Protein AF-H0GQG3-F1 (afdb_monomer_lite)

pLDDT: mean 87.08, std 11.63, range [45.78, 97.75]

Structure (mmCIF, N/CA/C/O backbone):
data_AF-H0GQG3-F1
#
_entry.id   AF-H0GQG3-F1
#
loop_
_atom_site.group_PDB
_atom_site.id
_atom_site.type_symbol
_atom_site.label_atom_id
_atom_site.label_alt_id
_atom_site.label_comp_id
_atom_site.label_asy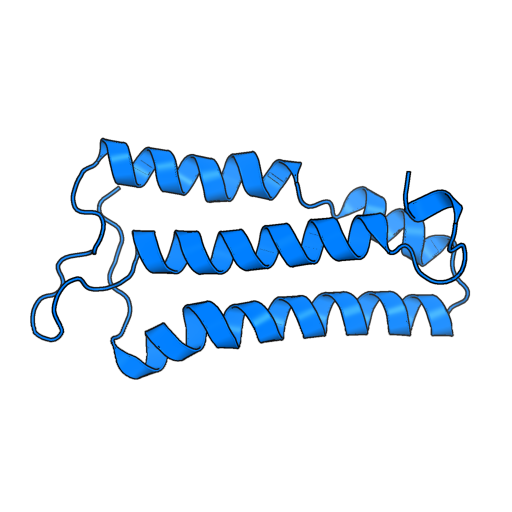m_id
_atom_site.label_entity_id
_atom_site.label_seq_id
_atom_site.pdbx_PDB_ins_code
_atom_site.Cartn_x
_atom_site.Cartn_y
_atom_site.Cartn_z
_atom_site.occupancy
_atom_site.B_iso_or_equiv
_atom_site.auth_seq_id
_atom_site.auth_comp_id
_atom_site.auth_asym_id
_atom_site.auth_atom_id
_atom_site.pdbx_PDB_model_num
ATOM 1 N N . MET A 1 1 ? -7.881 13.564 10.368 1.00 45.78 1 MET A N 1
ATOM 2 C CA . MET A 1 1 ? -9.168 14.297 10.289 1.00 45.78 1 MET A CA 1
ATOM 3 C C . MET A 1 1 ? -10.349 13.383 9.923 1.00 45.78 1 MET A C 1
ATOM 5 O O . MET A 1 1 ? -11.360 13.469 10.600 1.00 45.78 1 MET A O 1
ATOM 9 N N . PHE A 1 2 ? -10.219 12.433 8.983 1.00 51.47 2 PHE A N 1
ATOM 10 C CA . PHE A 1 2 ? -11.313 11.522 8.573 1.00 51.47 2 PHE A CA 1
ATOM 11 C C . PHE A 1 2 ? -11.766 10.454 9.596 1.00 51.47 2 PHE A C 1
ATOM 13 O O . PHE A 1 2 ? -12.933 10.078 9.605 1.00 51.47 2 PHE A O 1
ATOM 20 N N . ASN A 1 3 ? -10.892 9.983 10.493 1.00 53.03 3 ASN A N 1
ATOM 21 C CA . ASN A 1 3 ? -11.252 8.930 11.462 1.00 53.03 3 ASN A CA 1
ATOM 22 C C . ASN A 1 3 ? -12.192 9.369 12.591 1.00 53.03 3 ASN A C 1
ATOM 24 O O . ASN A 1 3 ? -12.828 8.525 13.215 1.00 53.03 3 ASN A O 1
ATOM 28 N N . LYS A 1 4 ? -12.289 10.672 12.885 1.00 49.78 4 LYS A N 1
ATOM 29 C CA . LYS A 1 4 ? -13.194 11.160 13.939 1.00 49.78 4 LYS A CA 1
ATOM 30 C C . LYS A 1 4 ? -14.664 11.094 13.518 1.00 49.78 4 LYS A C 1
ATOM 32 O O . LYS A 1 4 ? -15.527 11.020 14.388 1.00 49.78 4 LYS A O 1
ATOM 37 N N . THR A 1 5 ? -14.941 11.097 12.215 1.00 52.72 5 THR A N 1
ATOM 38 C CA . THR A 1 5 ? -16.303 11.205 11.679 1.00 52.72 5 THR A CA 1
ATOM 39 C C . THR A 1 5 ? -17.012 9.848 11.597 1.00 52.72 5 THR A C 1
ATOM 41 O O . THR A 1 5 ? -18.223 9.796 11.774 1.00 52.72 5 THR A O 1
ATOM 44 N N . ASN A 1 6 ? -16.281 8.736 11.424 1.00 56.88 6 ASN A N 1
ATOM 45 C CA . ASN A 1 6 ? -16.857 7.388 11.323 1.00 56.88 6 ASN A CA 1
ATOM 46 C C . ASN A 1 6 ? -16.295 6.436 12.387 1.00 56.88 6 ASN A C 1
ATOM 48 O O . ASN A 1 6 ? -15.294 5.760 12.177 1.00 56.88 6 ASN A O 1
ATOM 52 N N . LYS A 1 7 ? -16.989 6.324 13.527 1.00 63.09 7 LYS A N 1
ATOM 53 C CA . LYS A 1 7 ? -16.595 5.408 14.619 1.00 63.09 7 LYS A CA 1
ATOM 54 C C . LYS A 1 7 ? -16.726 3.920 14.265 1.00 63.09 7 LYS A C 1
ATOM 56 O O . LYS A 1 7 ? -16.096 3.097 14.912 1.00 63.09 7 LYS A O 1
ATOM 61 N N . LYS A 1 8 ? -17.562 3.573 13.278 1.00 64.31 8 LYS A N 1
ATOM 62 C CA . LYS A 1 8 ? -17.828 2.176 12.882 1.00 64.31 8 LYS A CA 1
ATOM 63 C C . LYS A 1 8 ? -16.857 1.642 11.828 1.00 64.31 8 LYS A C 1
ATOM 65 O O . LYS A 1 8 ? -16.683 0.434 11.739 1.00 64.31 8 LYS A O 1
ATOM 70 N N . PHE A 1 9 ? -16.255 2.527 11.035 1.00 78.12 9 PHE A N 1
ATOM 71 C CA . PHE A 1 9 ? -15.313 2.161 9.984 1.00 78.12 9 PHE A CA 1
ATOM 72 C C . PHE A 1 9 ? -14.238 3.252 9.869 1.00 78.12 9 PHE A C 1
ATOM 74 O O . PHE A 1 9 ? -14.540 4.348 9.384 1.00 78.12 9 PHE A O 1
ATOM 81 N N . PRO A 1 10 ? -13.004 2.985 10.328 1.00 83.69 10 PRO A N 1
ATOM 82 C CA . PRO A 1 10 ? -11.898 3.933 10.266 1.00 83.69 10 PRO A CA 1
ATOM 83 C C . PRO A 1 10 ? -11.454 4.195 8.816 1.00 83.69 10 PRO A C 1
ATOM 85 O O . PRO A 1 10 ? -10.527 3.592 8.276 1.00 83.69 10 PRO A O 1
ATOM 88 N N . LEU A 1 11 ? -12.152 5.118 8.151 1.00 85.94 11 LEU A N 1
ATOM 89 C CA . LEU A 1 11 ? -11.962 5.398 6.728 1.00 85.94 11 LEU A CA 1
ATOM 90 C C . LEU A 1 11 ? -10.571 5.980 6.431 1.00 85.94 11 LEU A C 1
ATOM 92 O O . LEU A 1 11 ? -10.043 5.784 5.344 1.00 85.94 11 LEU A O 1
ATOM 96 N N . GLY A 1 12 ? -9.973 6.699 7.388 1.00 87.69 12 GLY A N 1
ATOM 97 C CA . GLY A 1 12 ? -8.665 7.325 7.195 1.00 87.69 12 GLY A CA 1
ATOM 98 C C . GLY A 1 12 ? -7.558 6.289 7.023 1.00 87.69 12 GLY A C 1
ATOM 99 O O . GLY A 1 12 ? -6.809 6.345 6.051 1.00 87.69 12 GLY A O 1
ATOM 100 N N . THR A 1 13 ? -7.496 5.325 7.939 1.00 92.38 13 THR A N 1
ATOM 101 C CA . THR A 1 13 ? -6.503 4.243 7.912 1.00 92.38 13 THR A CA 1
ATOM 102 C C . THR A 1 13 ? -6.731 3.309 6.731 1.00 92.38 13 THR A C 1
ATOM 104 O O . THR A 1 13 ? -5.778 2.944 6.045 1.00 92.38 13 THR A O 1
ATOM 107 N N . PHE A 1 14 ? -7.995 2.996 6.430 1.00 92.31 14 PHE A N 1
ATOM 108 C CA . PHE A 1 14 ? -8.360 2.259 5.223 1.00 92.31 14 PHE A CA 1
ATOM 109 C C . PHE A 1 14 ? -7.817 2.933 3.953 1.00 92.31 14 PHE A C 1
ATOM 111 O O . PHE A 1 14 ? -7.085 2.302 3.195 1.00 92.31 14 PHE A O 1
ATOM 118 N N . LEU A 1 15 ? -8.114 4.220 3.740 1.00 93.38 15 LEU A N 1
ATOM 119 C CA . LEU A 1 15 ? -7.671 4.947 2.547 1.00 93.38 15 LEU A CA 1
ATOM 120 C C . LEU A 1 15 ? -6.146 5.050 2.463 1.00 93.38 15 LEU A C 1
ATOM 122 O O . LEU A 1 15 ? -5.592 4.877 1.381 1.00 93.38 15 LEU A O 1
ATOM 126 N N . ALA A 1 16 ? -5.467 5.293 3.587 1.00 94.88 16 ALA A N 1
ATOM 127 C CA . ALA A 1 16 ? -4.010 5.369 3.632 1.00 94.88 16 ALA A CA 1
ATOM 128 C C . ALA A 1 16 ? -3.358 4.039 3.214 1.00 94.88 16 ALA A C 1
ATOM 130 O O . ALA A 1 16 ? -2.490 4.020 2.341 1.00 94.88 16 ALA A O 1
ATOM 131 N N . ASN A 1 17 ? -3.839 2.917 3.761 1.00 95.88 17 ASN A N 1
ATOM 132 C CA . ASN A 1 17 ? -3.335 1.583 3.431 1.00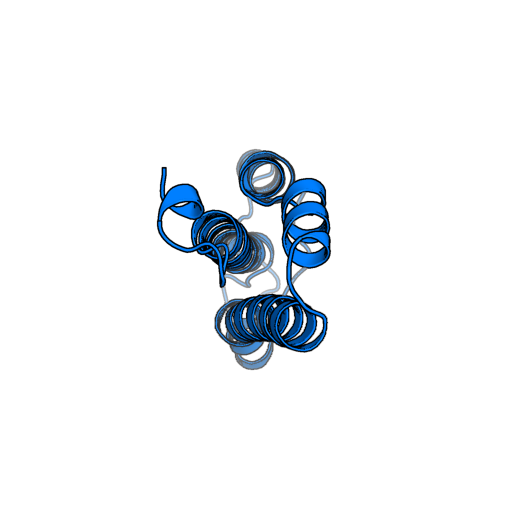 95.88 17 ASN A CA 1
ATOM 133 C C . ASN A 1 17 ? -3.642 1.189 1.978 1.00 95.88 17 ASN A C 1
ATOM 135 O O . ASN A 1 17 ? -2.768 0.665 1.285 1.00 95.88 17 ASN A O 1
ATOM 139 N N . VAL A 1 18 ? -4.856 1.466 1.495 1.00 95.94 18 VAL A N 1
ATOM 140 C CA . VAL A 1 18 ? -5.269 1.190 0.109 1.00 95.94 18 VAL A CA 1
ATOM 141 C C . VAL A 1 18 ? -4.448 2.013 -0.884 1.00 95.94 18 VAL A C 1
ATOM 143 O O . VAL A 1 18 ? -3.942 1.470 -1.866 1.00 95.94 18 VAL A O 1
ATOM 146 N N . PHE A 1 19 ? -4.250 3.304 -0.613 1.00 96.25 19 PHE A N 1
ATOM 147 C CA . PHE A 1 19 ? -3.465 4.183 -1.476 1.00 96.25 19 PHE A CA 1
ATOM 148 C C . PHE A 1 19 ? -1.978 3.805 -1.485 1.00 96.25 19 PHE A C 1
ATOM 150 O O . PHE A 1 19 ? -1.379 3.713 -2.555 1.00 96.25 19 PHE A O 1
ATOM 157 N N . ALA A 1 20 ? -1.394 3.488 -0.325 1.00 96.31 20 ALA A N 1
ATOM 158 C CA . ALA A 1 20 ? -0.033 2.961 -0.250 1.00 96.31 20 ALA A CA 1
ATOM 159 C C . ALA A 1 20 ? 0.115 1.657 -1.050 1.00 96.31 20 ALA A C 1
ATOM 161 O O . ALA A 1 20 ? 1.074 1.500 -1.800 1.00 96.31 20 ALA A O 1
ATOM 162 N N . THR A 1 21 ? -0.859 0.749 -0.952 1.00 96.31 21 THR A N 1
ATOM 163 C CA . THR A 1 21 ? -0.855 -0.518 -1.699 1.00 96.31 21 THR A CA 1
ATOM 164 C C . THR A 1 21 ? -0.917 -0.288 -3.212 1.00 96.31 21 THR A C 1
ATOM 166 O O . THR A 1 21 ? -0.176 -0.922 -3.965 1.00 96.31 21 THR A O 1
ATOM 169 N N . LEU A 1 22 ? -1.756 0.649 -3.663 1.00 96.31 22 LEU A N 1
ATOM 170 C CA . LEU A 1 22 ? -1.835 1.042 -5.070 1.00 96.31 22 LEU A CA 1
ATOM 171 C C . LEU A 1 22 ? -0.480 1.554 -5.582 1.00 96.31 22 LEU A C 1
ATOM 173 O O . LEU A 1 22 ? -0.013 1.121 -6.636 1.00 96.31 22 LEU A O 1
ATOM 177 N N . LEU A 1 23 ? 0.169 2.436 -4.819 1.00 96.44 23 LEU A N 1
ATOM 178 C CA . LEU A 1 23 ? 1.487 2.968 -5.162 1.00 96.44 23 LEU A CA 1
ATOM 179 C C . LEU A 1 23 ? 2.560 1.879 -5.191 1.00 96.44 23 LEU A C 1
ATOM 181 O O . LEU A 1 23 ? 3.347 1.843 -6.132 1.00 96.44 23 LEU A O 1
ATOM 185 N N . ILE A 1 24 ? 2.559 0.952 -4.228 1.00 96.25 24 ILE A N 1
ATOM 186 C CA . ILE A 1 24 ? 3.461 -0.209 -4.234 1.00 96.25 24 ILE A CA 1
ATOM 187 C C . ILE A 1 24 ? 3.282 -1.016 -5.524 1.00 96.25 24 ILE A C 1
ATOM 189 O O . ILE A 1 24 ? 4.278 -1.358 -6.161 1.00 96.25 24 ILE A O 1
ATOM 193 N N . GLY A 1 25 ? 2.043 -1.285 -5.947 1.00 94.62 25 GLY A N 1
ATOM 194 C CA . GLY A 1 25 ? 1.757 -1.992 -7.200 1.00 94.62 25 GLY A CA 1
ATOM 195 C C . GLY A 1 25 ? 2.330 -1.276 -8.426 1.00 94.62 25 GLY A C 1
ATOM 196 O O . GLY A 1 25 ? 3.044 -1.888 -9.222 1.00 94.62 25 GLY A O 1
ATOM 197 N N . ILE A 1 26 ? 2.092 0.036 -8.536 1.00 93.81 26 ILE A N 1
ATOM 198 C CA . ILE A 1 26 ? 2.586 0.873 -9.643 1.00 93.81 26 ILE A CA 1
ATOM 199 C C . ILE A 1 26 ? 4.118 0.935 -9.647 1.00 93.81 26 ILE A C 1
ATOM 201 O O . ILE A 1 26 ? 4.747 0.700 -10.676 1.00 93.81 26 ILE A O 1
ATOM 205 N N . PHE A 1 27 ? 4.745 1.214 -8.507 1.00 94.38 27 PHE A N 1
ATOM 206 C CA . PHE A 1 27 ? 6.200 1.306 -8.406 1.00 94.38 27 PHE A CA 1
ATOM 207 C C . PHE A 1 27 ? 6.878 -0.035 -8.675 1.00 94.38 27 PHE A C 1
ATOM 209 O O . PHE A 1 27 ? 7.880 -0.077 -9.384 1.00 94.38 27 PHE A O 1
ATOM 216 N N . THR A 1 28 ? 6.301 -1.141 -8.204 1.00 92.12 28 THR A N 1
ATOM 217 C CA . THR A 1 28 ? 6.813 -2.487 -8.495 1.00 92.12 28 THR A CA 1
ATOM 218 C C . THR A 1 28 ? 6.699 -2.809 -9.984 1.00 92.12 28 THR A C 1
ATOM 220 O O . THR A 1 28 ? 7.632 -3.361 -10.566 1.00 92.12 28 THR A O 1
ATOM 223 N N . MET A 1 29 ? 5.589 -2.430 -10.623 1.00 90.62 29 MET A N 1
ATOM 224 C CA . MET A 1 29 ? 5.405 -2.565 -12.069 1.00 90.62 29 MET A CA 1
ATOM 225 C C . MET A 1 29 ? 6.439 -1.734 -12.841 1.00 90.62 29 MET A C 1
ATOM 227 O O . MET A 1 29 ? 7.007 -2.225 -13.808 1.00 90.62 29 MET A O 1
ATOM 231 N N . VAL A 1 30 ? 6.745 -0.513 -12.401 1.00 88.75 30 VAL A N 1
ATOM 232 C CA . VAL A 1 30 ? 7.787 0.328 -13.014 1.00 88.75 30 VAL A CA 1
ATOM 233 C C . VAL A 1 30 ? 9.184 -0.270 -12.813 1.00 88.75 30 VAL A C 1
ATOM 235 O O . VAL A 1 30 ? 9.987 -0.282 -13.741 1.00 88.75 30 VAL A O 1
ATOM 238 N N . GLN A 1 31 ? 9.480 -0.801 -11.627 1.00 89.06 31 GLN A N 1
ATOM 239 C CA . GLN A 1 31 ? 10.799 -1.348 -11.302 1.00 89.06 31 GLN A CA 1
ATOM 240 C C . GLN A 1 31 ? 11.080 -2.679 -12.014 1.00 89.06 31 GLN A C 1
ATOM 242 O O . GLN A 1 31 ? 12.208 -2.940 -12.425 1.00 89.06 31 GLN A O 1
ATOM 247 N N . ARG A 1 32 ? 10.056 -3.531 -12.144 1.00 86.50 32 ARG A N 1
ATOM 248 C CA . ARG A 1 32 ? 10.182 -4.920 -12.622 1.00 86.50 32 ARG A CA 1
ATOM 249 C C . ARG A 1 32 ? 9.531 -5.167 -13.977 1.00 86.50 32 ARG A C 1
ATOM 251 O O . ARG A 1 32 ? 9.616 -6.278 -14.498 1.00 86.50 32 ARG A O 1
ATOM 258 N N . GLY A 1 33 ? 8.838 -4.183 -14.536 1.00 84.81 33 GLY A N 1
ATOM 259 C CA . GLY A 1 33 ? 8.181 -4.327 -15.824 1.00 84.81 33 GLY A CA 1
ATOM 260 C C . GLY A 1 33 ? 9.187 -4.364 -16.965 1.00 84.81 33 GLY A C 1
ATOM 261 O O . GLY A 1 33 ? 10.244 -3.740 -16.888 1.00 84.81 33 GLY A O 1
ATOM 262 N N . LYS A 1 34 ? 8.868 -5.104 -18.027 1.00 81.06 34 LYS A N 1
ATOM 263 C CA . LYS A 1 34 ? 9.703 -5.220 -19.226 1.00 81.06 34 LYS A CA 1
ATOM 264 C C . LYS A 1 34 ? 9.424 -4.063 -20.184 1.00 81.06 34 LYS A C 1
ATOM 266 O O . LYS A 1 34 ? 8.269 -3.752 -20.483 1.00 81.06 34 LYS A O 1
ATOM 271 N N . LYS A 1 35 ? 10.481 -3.439 -20.709 1.00 73.62 35 LYS A N 1
ATOM 272 C CA . LYS A 1 35 ? 10.364 -2.354 -21.698 1.00 73.62 35 LYS A CA 1
ATOM 273 C C . LYS A 1 35 ? 9.905 -2.870 -23.065 1.00 73.62 35 LYS A C 1
ATOM 275 O O . LYS A 1 35 ? 9.155 -2.187 -23.757 1.00 73.62 35 LYS A O 1
ATOM 280 N N . HIS A 1 36 ? 10.348 -4.064 -23.453 1.00 71.19 36 HIS A N 1
ATOM 281 C CA . HIS A 1 36 ? 9.980 -4.704 -24.713 1.00 71.19 36 HIS A CA 1
ATOM 282 C C . HIS A 1 36 ? 9.549 -6.151 -24.463 1.00 71.19 36 HIS A C 1
ATOM 284 O O . HIS A 1 36 ? 10.034 -6.794 -23.539 1.00 71.19 36 HIS A O 1
ATOM 290 N N . PHE A 1 37 ? 8.646 -6.679 -25.290 1.00 65.69 37 PHE A N 1
ATOM 291 C CA . PHE A 1 37 ? 8.129 -8.043 -25.112 1.00 65.69 37 PHE A CA 1
ATOM 292 C C . PHE A 1 37 ? 9.211 -9.118 -25.308 1.00 65.69 37 PHE A C 1
ATOM 294 O O . PHE A 1 37 ? 9.167 -10.164 -24.673 1.00 65.69 37 PHE A O 1
ATOM 301 N N . SER A 1 38 ? 10.190 -8.835 -26.170 1.00 64.62 38 SER A N 1
ATOM 302 C CA . SER A 1 38 ? 11.216 -9.796 -26.597 1.00 64.62 38 SER A CA 1
ATOM 303 C C . SER A 1 38 ? 12.561 -9.658 -25.877 1.00 64.62 38 SER A C 1
ATOM 305 O O . SER A 1 38 ? 13.461 -10.440 -26.158 1.00 64.62 38 SER A O 1
ATOM 307 N N . THR A 1 39 ? 12.739 -8.665 -24.996 1.00 66.06 39 THR A N 1
ATOM 308 C CA . THR A 1 39 ? 13.997 -8.457 -24.260 1.00 66.06 39 THR A CA 1
ATOM 309 C C . THR A 1 39 ? 13.729 -8.287 -22.768 1.00 66.06 39 THR A C 1
ATOM 311 O O . THR A 1 39 ? 12.839 -7.541 -22.366 1.00 66.06 39 THR A O 1
ATOM 314 N N . ASP A 1 40 ? 14.538 -8.934 -21.926 1.00 70.38 40 ASP A N 1
ATOM 315 C CA . ASP A 1 40 ? 14.441 -8.860 -20.457 1.00 70.38 40 ASP A CA 1
ATOM 316 C C . ASP A 1 40 ? 14.995 -7.550 -19.873 1.00 70.38 40 ASP A C 1
ATOM 318 O O . ASP A 1 40 ? 15.475 -7.505 -18.742 1.00 70.38 40 ASP A O 1
ATOM 322 N N . VAL A 1 41 ? 14.917 -6.460 -20.640 1.00 73.12 41 VAL A N 1
ATOM 323 C CA . VAL A 1 41 ? 15.351 -5.137 -20.194 1.00 73.12 41 VAL A CA 1
ATOM 324 C C . VAL A 1 41 ? 14.224 -4.505 -19.369 1.00 73.12 41 VAL A C 1
ATOM 326 O O . VAL A 1 41 ? 13.127 -4.292 -19.906 1.00 73.12 41 VAL A O 1
ATOM 329 N N . PRO A 1 42 ? 14.459 -4.183 -18.085 1.00 76.81 42 PRO A N 1
ATOM 330 C CA . PRO A 1 42 ? 13.469 -3.509 -17.260 1.00 76.81 42 PRO A CA 1
ATOM 331 C C . PRO A 1 42 ? 13.190 -2.087 -17.754 1.00 76.81 42 PRO A C 1
ATOM 333 O O . PRO A 1 42 ? 14.032 -1.446 -18.387 1.00 76.81 42 PRO A O 1
ATOM 336 N N . ILE A 1 43 ? 11.992 -1.582 -17.450 1.00 74.94 43 ILE A N 1
ATOM 337 C CA . ILE A 1 43 ? 11.570 -0.204 -17.753 1.00 74.94 43 ILE A CA 1
ATOM 338 C C . ILE A 1 43 ? 12.552 0.795 -17.130 1.00 74.94 43 ILE A C 1
ATOM 340 O O . ILE A 1 43 ? 12.953 1.761 -17.782 1.00 74.94 43 ILE A O 1
ATOM 344 N N . VAL A 1 44 ? 12.975 0.531 -15.894 1.00 78.25 44 VAL A N 1
ATOM 345 C CA . VAL A 1 44 ? 14.036 1.270 -15.212 1.00 78.25 44 VAL A CA 1
ATOM 346 C C . VAL A 1 44 ? 15.359 0.530 -15.398 1.00 78.25 44 VAL A C 1
ATOM 348 O O . VAL A 1 44 ? 15.570 -0.516 -14.796 1.00 78.25 44 VAL A O 1
ATOM 351 N N . ASN A 1 45 ? 16.257 1.079 -16.220 1.00 79.00 45 ASN A N 1
ATOM 352 C CA . ASN A 1 45 ? 17.578 0.489 -16.483 1.00 79.00 45 ASN A CA 1
ATOM 353 C C . ASN A 1 45 ? 18.744 1.212 -15.778 1.00 79.00 45 ASN A C 1
ATOM 355 O O . ASN A 1 45 ? 19.895 0.824 -15.956 1.00 79.00 45 ASN A O 1
ATOM 359 N N . SER A 1 46 ? 18.457 2.275 -15.022 1.00 84.50 46 SER A N 1
ATOM 360 C CA . SER A 1 46 ? 19.457 3.075 -14.311 1.00 84.50 46 SER A CA 1
ATOM 361 C C . SER A 1 46 ? 19.464 2.724 -12.828 1.00 84.50 46 SER A C 1
ATOM 363 O O . SER A 1 46 ? 18.403 2.718 -12.196 1.00 84.50 46 SER A O 1
ATOM 365 N N . LEU A 1 47 ? 20.658 2.508 -12.266 1.00 86.62 47 LEU A N 1
ATOM 366 C CA . LEU A 1 47 ? 20.859 2.196 -10.845 1.00 86.62 47 LEU A CA 1
ATOM 367 C C . LEU A 1 47 ? 20.213 3.250 -9.936 1.00 86.62 47 LEU A C 1
ATOM 369 O O . LEU A 1 47 ? 19.445 2.911 -9.037 1.00 86.62 47 LEU A O 1
ATOM 373 N N . ASN A 1 48 ? 20.435 4.540 -10.217 1.00 89.50 48 ASN A N 1
ATOM 374 C CA . ASN A 1 48 ? 19.863 5.626 -9.414 1.00 89.50 48 ASN A CA 1
ATOM 375 C C . ASN A 1 48 ? 18.333 5.583 -9.411 1.00 89.50 48 ASN A C 1
ATOM 377 O O . ASN A 1 48 ? 17.704 5.702 -8.362 1.00 89.50 48 ASN A O 1
ATOM 381 N N . SER A 1 49 ? 17.724 5.383 -10.579 1.00 87.81 49 SER A N 1
ATOM 382 C CA . SER A 1 49 ? 16.270 5.282 -10.695 1.00 87.81 49 SER A CA 1
ATOM 383 C C . SER A 1 49 ? 15.734 4.038 -9.981 1.00 87.81 49 SER A C 1
ATOM 385 O O . SER A 1 49 ? 14.684 4.115 -9.348 1.00 87.81 49 SER A O 1
ATOM 387 N N . CYS A 1 50 ? 16.462 2.917 -10.018 1.00 89.81 50 CYS A N 1
ATOM 388 C CA . CYS A 1 50 ? 16.073 1.694 -9.322 1.00 89.81 50 CYS A CA 1
ATOM 389 C C . CYS A 1 50 ? 16.084 1.885 -7.794 1.00 89.81 50 CYS A C 1
ATOM 391 O O . CYS A 1 50 ? 15.104 1.542 -7.125 1.00 89.81 50 CYS A O 1
ATOM 393 N N . HIS A 1 51 ? 17.128 2.520 -7.249 1.00 92.00 51 HIS A N 1
ATOM 394 C CA . HIS A 1 51 ? 17.208 2.858 -5.825 1.00 92.00 51 HIS A CA 1
ATOM 395 C C . HIS A 1 51 ? 16.120 3.843 -5.385 1.00 92.00 51 HIS A C 1
ATOM 397 O O . HIS A 1 51 ? 15.526 3.652 -4.325 1.00 92.00 51 HIS A O 1
ATOM 403 N N . ILE A 1 52 ? 15.808 4.859 -6.197 1.00 93.69 52 ILE A N 1
ATOM 404 C CA . ILE A 1 52 ? 14.731 5.818 -5.895 1.00 93.69 52 ILE A CA 1
ATOM 405 C C . ILE A 1 52 ? 13.381 5.101 -5.810 1.00 93.69 52 ILE A C 1
ATOM 407 O O . ILE A 1 52 ? 12.633 5.306 -4.855 1.00 93.69 52 ILE A O 1
ATOM 411 N N . VAL A 1 53 ? 13.071 4.225 -6.769 1.00 93.31 53 VAL A N 1
ATOM 412 C CA . V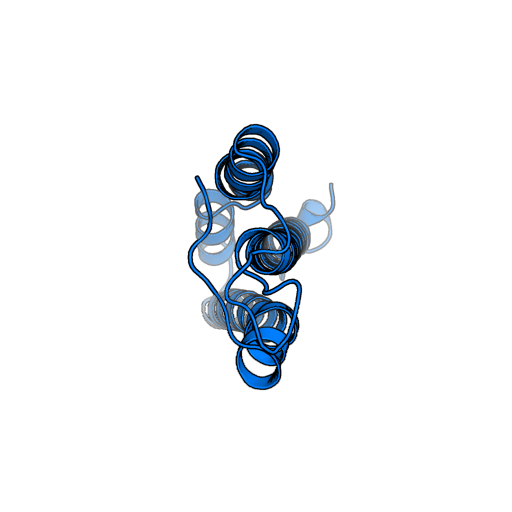AL A 1 53 ? 11.818 3.456 -6.752 1.00 93.31 53 VAL A CA 1
ATOM 413 C C . VAL A 1 53 ? 11.772 2.520 -5.541 1.00 93.31 53 VAL A C 1
ATOM 415 O O . VAL A 1 53 ? 10.746 2.445 -4.866 1.00 93.31 53 VAL A O 1
ATOM 418 N N . SER A 1 54 ? 12.893 1.883 -5.188 1.00 93.44 54 SER A N 1
ATOM 419 C CA . SER A 1 54 ? 12.983 1.076 -3.967 1.00 93.44 54 SER A CA 1
ATOM 420 C C . SER A 1 54 ? 12.749 1.907 -2.700 1.00 93.44 54 SER A C 1
ATOM 422 O O . SER A 1 54 ? 12.071 1.445 -1.785 1.00 93.44 54 SER A O 1
ATOM 424 N N . ALA A 1 55 ? 13.266 3.136 -2.638 1.00 94.44 55 ALA A N 1
ATOM 425 C CA . ALA A 1 55 ? 13.043 4.044 -1.516 1.00 94.44 55 ALA A CA 1
ATOM 426 C C . ALA A 1 55 ? 11.576 4.502 -1.424 1.00 94.44 55 ALA A C 1
ATOM 428 O O . ALA A 1 55 ? 11.041 4.648 -0.324 1.00 94.44 55 ALA A O 1
ATOM 429 N N . LEU A 1 56 ? 10.892 4.678 -2.558 1.00 96.00 56 LEU A N 1
ATOM 430 C CA . LEU A 1 56 ? 9.461 4.990 -2.582 1.00 96.00 56 LEU A CA 1
ATOM 431 C C . LEU A 1 56 ? 8.603 3.815 -2.091 1.00 96.00 56 LEU A C 1
ATOM 433 O O . LEU A 1 56 ? 7.655 4.028 -1.335 1.00 96.00 56 LEU A O 1
ATOM 437 N N . ILE A 1 57 ? 8.944 2.581 -2.474 1.00 94.75 57 ILE A N 1
ATOM 438 C CA . ILE A 1 57 ? 8.241 1.372 -2.019 1.00 94.75 57 ILE A CA 1
ATOM 439 C C . ILE A 1 57 ? 8.454 1.168 -0.514 1.00 94.75 57 ILE A C 1
ATOM 441 O O . ILE A 1 57 ? 7.488 1.076 0.240 1.00 94.75 57 ILE A O 1
ATOM 445 N N . SER A 1 58 ? 9.707 1.129 -0.062 1.00 93.56 58 SER A N 1
ATOM 446 C CA . SER A 1 58 ? 10.031 0.747 1.317 1.00 93.56 58 SER A CA 1
ATOM 447 C C . SER A 1 58 ? 9.903 1.904 2.314 1.00 93.56 58 SER A C 1
ATOM 449 O O . SER A 1 58 ? 9.532 1.688 3.463 1.00 93.56 58 SER A O 1
ATOM 451 N N . GLY A 1 59 ? 10.207 3.135 1.894 1.00 94.38 59 GLY A N 1
ATOM 452 C CA . GLY A 1 59 ? 10.205 4.324 2.750 1.00 94.38 59 GLY A CA 1
ATOM 453 C C . GLY A 1 59 ? 8.888 5.094 2.692 1.00 94.38 59 GLY A C 1
ATOM 454 O O . GLY A 1 59 ? 8.168 5.190 3.687 1.00 94.38 59 GLY A O 1
ATOM 455 N N . PHE A 1 60 ? 8.543 5.636 1.520 1.00 93.56 60 PHE A N 1
ATOM 456 C CA . PHE A 1 60 ? 7.340 6.466 1.377 1.00 93.56 60 PHE A CA 1
ATOM 457 C C . PHE A 1 60 ? 6.055 5.661 1.623 1.00 93.56 60 PHE A C 1
ATOM 459 O O . PHE A 1 60 ? 5.271 6.011 2.502 1.00 93.56 60 PHE A O 1
ATOM 466 N N . CYS A 1 61 ? 5.855 4.538 0.925 1.00 95.06 61 CYS A N 1
ATOM 467 C CA . CYS A 1 61 ? 4.653 3.719 1.128 1.00 95.06 61 CYS A CA 1
ATOM 468 C C . CYS A 1 61 ? 4.637 3.044 2.513 1.00 95.06 61 CYS A C 1
ATOM 470 O O . CYS A 1 61 ? 3.564 2.817 3.075 1.00 95.06 61 CYS A O 1
ATOM 472 N N . GLY A 1 62 ? 5.812 2.777 3.091 1.00 93.12 62 GLY A N 1
ATOM 473 C CA . GLY A 1 62 ? 5.951 2.248 4.449 1.00 93.12 62 GLY A CA 1
ATOM 474 C C . GLY A 1 62 ? 5.508 3.227 5.538 1.00 93.12 62 GLY A C 1
ATOM 475 O O . GLY A 1 62 ? 4.917 2.805 6.524 1.00 93.12 62 GLY A O 1
ATOM 476 N N . THR A 1 63 ? 5.740 4.531 5.354 1.00 94.50 63 THR A N 1
ATOM 477 C CA . THR A 1 63 ? 5.270 5.570 6.294 1.00 94.50 63 THR A CA 1
ATOM 478 C C . THR A 1 63 ? 3.826 5.999 6.039 1.00 94.50 63 THR A C 1
ATOM 480 O O . THR A 1 63 ? 3.139 6.435 6.962 1.00 94.50 63 THR A O 1
ATOM 483 N N . LEU A 1 64 ? 3.353 5.867 4.798 1.00 93.31 64 LEU A N 1
ATOM 484 C CA . LEU A 1 64 ? 1.969 6.138 4.419 1.00 93.31 64 LEU A CA 1
ATOM 485 C C . LEU A 1 64 ? 1.007 5.048 4.914 1.00 93.31 64 LEU A C 1
ATOM 487 O O . LEU A 1 64 ? -0.109 5.357 5.329 1.00 93.31 64 LEU A O 1
ATOM 491 N N . SER A 1 65 ? 1.426 3.782 4.863 1.00 95.88 65 SER A N 1
ATOM 492 C CA . SER A 1 65 ? 0.662 2.660 5.414 1.00 95.88 65 SER A CA 1
ATOM 493 C C . SER A 1 65 ? 0.940 2.464 6.903 1.00 95.88 65 SER A C 1
ATOM 495 O O . SER A 1 65 ? 1.947 2.902 7.451 1.00 95.88 65 SER A O 1
ATOM 497 N N . THR A 1 66 ? 0.022 1.803 7.599 1.00 96.06 66 THR A N 1
ATOM 498 C CA . THR A 1 66 ? 0.178 1.507 9.020 1.00 96.06 66 THR A CA 1
ATOM 499 C C . THR A 1 66 ? -0.514 0.203 9.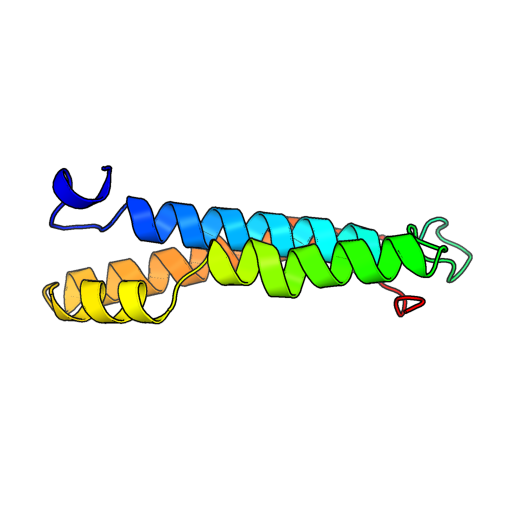383 1.00 96.06 66 THR A C 1
ATOM 501 O O . THR A 1 66 ? -1.685 -0.020 9.066 1.00 96.06 66 THR A O 1
ATOM 504 N N . ILE A 1 67 ? 0.217 -0.659 10.092 1.00 95.19 67 ILE A N 1
ATOM 505 C CA . ILE A 1 67 ? -0.329 -1.884 10.681 1.00 95.19 67 ILE A CA 1
ATOM 506 C C . ILE A 1 67 ? -0.732 -1.679 12.144 1.00 95.19 67 ILE A C 1
ATOM 508 O O . ILE A 1 67 ? -1.762 -2.182 12.577 1.00 95.19 67 ILE A O 1
ATOM 512 N N . SER A 1 68 ? 0.025 -0.883 12.903 1.00 94.69 68 SER A N 1
ATOM 513 C CA . SER A 1 68 ? -0.233 -0.642 14.326 1.00 94.69 68 SER A CA 1
ATOM 514 C C . SER A 1 68 ? -1.566 0.071 14.552 1.00 94.69 68 SER A C 1
ATOM 516 O O . SER A 1 68 ? -2.370 -0.362 15.379 1.00 94.69 68 SER A O 1
ATOM 518 N N . THR A 1 69 ? -1.838 1.126 13.779 1.00 93.31 69 THR A N 1
ATOM 519 C CA . THR A 1 69 ? -3.105 1.867 13.864 1.00 93.31 69 THR A CA 1
ATOM 520 C C . THR A 1 69 ? -4.267 1.010 13.374 1.00 93.31 69 THR A C 1
ATOM 522 O O . THR A 1 69 ? -5.297 0.951 14.039 1.00 93.31 69 THR A O 1
ATOM 525 N N . PHE A 1 70 ? -4.071 0.280 12.272 1.00 93.69 70 PHE A N 1
ATOM 526 C CA . PHE A 1 70 ? -5.061 -0.637 11.708 1.00 93.69 70 PHE A CA 1
ATOM 527 C C . PHE A 1 70 ? -5.496 -1.708 12.718 1.00 93.69 70 PHE A C 1
ATOM 529 O O . PHE A 1 70 ? -6.690 -1.912 12.946 1.00 93.69 70 PHE A O 1
ATOM 536 N N . ILE A 1 71 ? -4.532 -2.330 13.401 1.00 94.75 71 ILE A N 1
ATOM 537 C CA . ILE A 1 71 ? -4.797 -3.311 14.454 1.00 94.75 71 ILE A CA 1
ATOM 538 C C . ILE A 1 71 ? -5.530 -2.653 15.635 1.00 94.75 71 ILE A C 1
ATOM 540 O O . ILE A 1 71 ? -6.600 -3.113 16.031 1.00 94.75 71 ILE A O 1
ATOM 544 N N . ASN A 1 72 ? -5.006 -1.543 16.161 1.00 93.81 72 ASN A N 1
ATOM 545 C CA . ASN A 1 72 ? -5.589 -0.828 17.303 1.00 93.81 72 ASN A CA 1
ATOM 546 C C . ASN A 1 72 ? -7.033 -0.356 17.056 1.00 93.81 72 ASN A C 1
ATOM 548 O O . ASN A 1 72 ? -7.844 -0.312 17.977 1.00 93.81 72 ASN A O 1
ATOM 552 N N . GLU A 1 73 ? -7.369 0.023 15.826 1.00 91.75 73 GLU A N 1
ATOM 553 C CA . GLU A 1 73 ? -8.730 0.414 15.463 1.00 91.75 73 GLU A CA 1
ATOM 554 C C . GLU A 1 73 ? -9.691 -0.766 15.414 1.00 91.75 73 GLU A C 1
ATOM 556 O O . GLU A 1 73 ? -10.805 -0.652 15.919 1.00 91.75 73 GLU A O 1
ATOM 561 N N . GLY A 1 74 ? -9.265 -1.899 14.850 1.00 91.25 74 GLY A N 1
ATOM 562 C CA . GLY A 1 74 ? -10.098 -3.098 14.826 1.00 91.25 74 GLY A CA 1
ATOM 563 C C . GLY A 1 74 ? -10.406 -3.626 16.227 1.00 91.25 74 GLY A C 1
ATOM 564 O O . GLY A 1 74 ? -11.555 -3.958 16.496 1.00 91.25 74 GLY A O 1
ATOM 565 N N . TYR A 1 75 ? -9.445 -3.570 17.157 1.00 91.56 75 TYR A N 1
ATOM 566 C CA . TYR A 1 75 ? -9.678 -3.920 18.568 1.00 91.56 75 TYR A CA 1
ATOM 567 C C . TYR A 1 75 ? -10.729 -3.046 19.270 1.00 91.56 75 TYR A C 1
ATOM 569 O O . TYR A 1 75 ? -11.314 -3.467 20.265 1.00 91.56 75 TYR A O 1
ATOM 577 N N . LYS A 1 76 ? -10.978 -1.829 18.776 1.00 90.12 76 LYS A N 1
ATOM 578 C CA . LYS A 1 76 ? -11.993 -0.913 19.326 1.00 90.12 76 LYS A CA 1
ATOM 579 C C . LYS A 1 76 ? -13.384 -1.138 18.729 1.00 90.12 76 LYS A C 1
ATOM 581 O O . LYS A 1 76 ? -14.343 -0.510 19.179 1.00 90.12 76 LYS A O 1
ATOM 586 N N . LEU A 1 77 ? -13.505 -1.992 17.714 1.00 89.94 77 LEU A N 1
ATOM 587 C CA . LEU A 1 77 ? -14.765 -2.335 17.063 1.00 89.94 77 LEU A CA 1
ATOM 588 C C . LEU A 1 77 ? -15.368 -3.601 17.686 1.00 89.94 77 LEU A C 1
ATOM 590 O O . LEU A 1 77 ? -14.677 -4.462 18.219 1.00 89.94 77 LEU A O 1
ATOM 594 N N . SER A 1 78 ? -16.688 -3.750 17.575 1.00 91.75 78 SER A N 1
ATOM 595 C CA . SER A 1 78 ? -17.359 -5.025 17.860 1.00 91.75 78 SER A CA 1
ATOM 596 C C . SER A 1 78 ? -16.857 -6.120 16.912 1.00 91.75 78 SER A C 1
ATOM 598 O O . SER A 1 78 ? -16.614 -5.823 15.742 1.00 91.75 78 SER A O 1
ATOM 600 N N . PHE A 1 79 ? -16.842 -7.378 17.356 1.00 91.38 79 PHE A N 1
ATOM 601 C CA . PHE A 1 79 ? -16.300 -8.524 16.610 1.00 91.38 79 PHE A CA 1
ATOM 602 C C . PHE A 1 79 ? -16.689 -8.583 15.120 1.00 91.38 79 PHE A C 1
ATOM 604 O O . PHE A 1 79 ? -15.819 -8.704 14.262 1.00 91.38 79 PHE A O 1
ATOM 611 N N . ILE A 1 80 ? -17.978 -8.424 14.790 1.00 93.25 80 ILE A N 1
ATOM 612 C CA . ILE A 1 80 ? -18.449 -8.464 13.392 1.00 93.25 80 ILE A CA 1
ATOM 613 C C . ILE A 1 80 ? -17.892 -7.286 12.574 1.00 93.25 80 ILE A C 1
ATOM 615 O O . ILE A 1 80 ? -17.382 -7.482 11.475 1.00 93.25 80 ILE A O 1
ATOM 619 N N . ASN A 1 81 ? -17.940 -6.064 13.114 1.00 91.00 81 ASN A N 1
ATOM 620 C 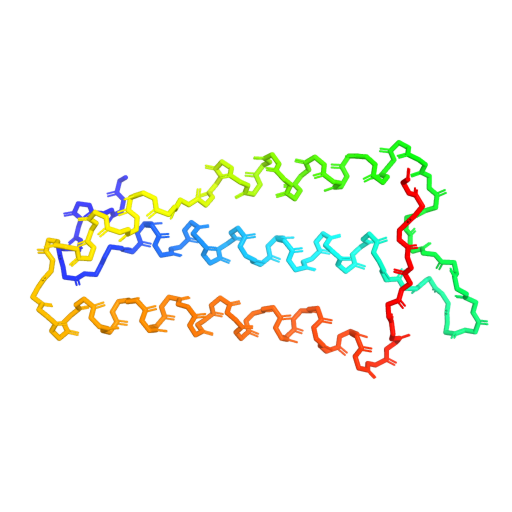CA . ASN A 1 81 ? -17.405 -4.876 12.437 1.00 91.00 81 ASN A CA 1
ATOM 621 C C . ASN A 1 81 ? -15.879 -4.937 12.279 1.00 91.00 81 ASN A C 1
ATOM 623 O O . ASN A 1 81 ? -15.363 -4.486 11.263 1.00 91.00 81 ASN A O 1
ATOM 627 N N . MET A 1 82 ? -15.168 -5.516 13.249 1.00 92.50 82 MET A N 1
ATOM 628 C CA . MET A 1 82 ? -13.731 -5.780 13.153 1.00 92.50 82 MET A CA 1
ATOM 629 C C . MET A 1 82 ? -13.427 -6.739 11.994 1.00 92.50 82 MET A C 1
ATOM 631 O O . MET A 1 82 ? -12.574 -6.434 11.163 1.00 92.50 82 MET A O 1
ATOM 635 N N . LEU A 1 83 ? -14.153 -7.860 11.907 1.00 94.38 83 LEU A N 1
ATOM 636 C CA . LEU A 1 83 ? -14.031 -8.828 10.812 1.00 94.38 83 LEU A CA 1
ATOM 637 C C . LEU A 1 83 ? -14.263 -8.163 9.454 1.00 94.38 83 LEU A C 1
ATOM 639 O O . LEU A 1 83 ? -13.412 -8.255 8.574 1.00 94.38 83 LEU A O 1
ATOM 643 N N . ILE A 1 84 ? -15.368 -7.427 9.308 1.00 93.62 84 ILE A N 1
ATOM 644 C CA . ILE A 1 84 ? -15.684 -6.708 8.068 1.00 93.62 84 ILE A CA 1
ATOM 645 C 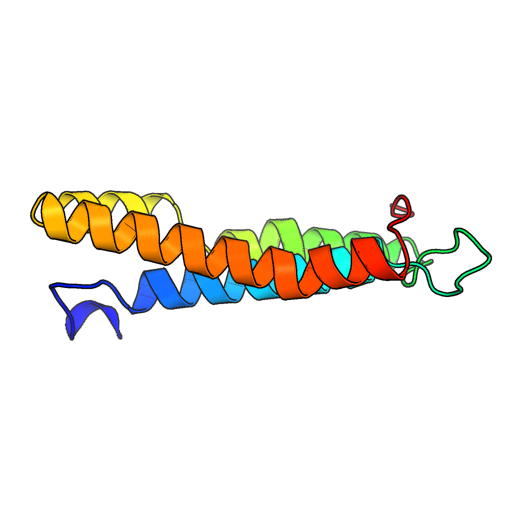C . ILE A 1 84 ? -14.582 -5.697 7.736 1.00 93.62 84 ILE A C 1
ATOM 647 O O . ILE A 1 84 ? -14.114 -5.662 6.601 1.00 93.62 84 ILE A O 1
ATOM 651 N N . TYR A 1 85 ? -14.133 -4.901 8.711 1.00 93.00 85 TYR A N 1
ATOM 652 C CA . TYR A 1 85 ? -13.093 -3.894 8.504 1.00 93.00 85 TYR A CA 1
ATOM 653 C C . TYR A 1 85 ? -11.795 -4.513 7.982 1.00 93.00 85 TYR A C 1
ATOM 655 O O . TYR A 1 85 ? -11.245 -4.040 6.984 1.00 93.00 85 TYR A O 1
ATOM 663 N N . TYR A 1 86 ? -11.330 -5.596 8.604 1.00 94.75 86 TYR A N 1
ATOM 664 C CA . TYR A 1 86 ? -10.106 -6.272 8.190 1.00 94.75 86 TYR A CA 1
ATOM 665 C C . TYR A 1 86 ? -10.248 -6.964 6.841 1.00 94.75 86 TYR A C 1
ATOM 667 O O . TYR A 1 86 ? -9.420 -6.738 5.957 1.00 94.75 86 TYR A O 1
ATOM 675 N N . THR A 1 87 ? -11.307 -7.752 6.649 1.00 96.12 87 THR A N 1
ATOM 676 C CA . THR A 1 87 ? -11.525 -8.483 5.399 1.00 96.12 87 THR A CA 1
ATOM 677 C C . THR A 1 87 ? -11.677 -7.531 4.219 1.00 96.12 87 THR A C 1
ATOM 679 O O . THR A 1 87 ? -11.024 -7.737 3.203 1.00 96.12 87 THR A O 1
ATOM 682 N N . VAL A 1 88 ? -12.467 -6.459 4.347 1.00 95.12 88 VAL A N 1
ATOM 683 C CA . VAL A 1 88 ? -12.659 -5.478 3.266 1.00 95.12 88 VAL A CA 1
ATOM 684 C C . VAL A 1 88 ? -11.361 -4.737 2.954 1.00 95.12 88 VAL A C 1
ATOM 686 O O . VAL A 1 88 ? -11.012 -4.594 1.784 1.00 95.12 88 VAL A O 1
ATOM 689 N N . SER A 1 89 ? -10.617 -4.307 3.978 1.00 94.69 89 SER A N 1
ATOM 690 C CA . SER A 1 89 ? -9.339 -3.610 3.777 1.00 94.69 89 SER A CA 1
ATOM 691 C C . SER A 1 89 ? -8.329 -4.486 3.036 1.00 94.69 89 SER A C 1
ATOM 693 O O . SER A 1 89 ? -7.737 -4.046 2.054 1.00 94.69 89 SER A O 1
ATOM 695 N N . ILE A 1 90 ? -8.171 -5.742 3.464 1.00 96.50 90 ILE A N 1
ATOM 696 C CA . ILE A 1 90 ? -7.239 -6.691 2.844 1.00 96.50 90 ILE A CA 1
ATOM 697 C C . ILE A 1 90 ? -7.701 -7.060 1.431 1.00 96.50 90 ILE A C 1
ATOM 699 O O . ILE A 1 90 ? -6.891 -7.037 0.507 1.00 96.50 90 ILE A O 1
ATOM 703 N N . ALA A 1 91 ? -8.988 -7.366 1.245 1.00 97.75 91 ALA A N 1
ATOM 704 C CA . ALA A 1 91 ? -9.532 -7.766 -0.048 1.00 97.75 91 ALA A CA 1
ATOM 705 C C . ALA A 1 91 ? -9.376 -6.659 -1.097 1.00 97.75 91 ALA A C 1
ATOM 707 O O . ALA A 1 91 ? -8.883 -6.928 -2.188 1.00 97.75 91 ALA A O 1
ATOM 708 N N . ILE A 1 92 ? -9.719 -5.409 -0.764 1.00 96.62 92 ILE A N 1
ATOM 709 C CA . ILE A 1 92 ? -9.587 -4.278 -1.694 1.00 96.62 92 ILE A CA 1
ATOM 710 C C . ILE A 1 92 ? -8.118 -4.036 -2.048 1.00 96.62 92 ILE A C 1
ATOM 712 O O . ILE A 1 92 ? -7.786 -3.932 -3.229 1.00 96.62 92 ILE A O 1
ATOM 716 N N . SER A 1 93 ? -7.230 -4.001 -1.051 1.00 96.12 93 SER A N 1
ATOM 717 C CA . SER A 1 93 ? -5.788 -3.856 -1.280 1.00 96.12 93 SER A CA 1
ATOM 718 C C . SER A 1 93 ? -5.231 -4.970 -2.173 1.00 96.12 93 SER A C 1
ATOM 720 O O . SER A 1 93 ? -4.483 -4.697 -3.112 1.00 96.12 93 SER A O 1
ATOM 722 N N . TYR A 1 94 ? -5.635 -6.221 -1.938 1.00 96.50 94 TYR A N 1
ATOM 723 C CA . TYR A 1 94 ? -5.224 -7.357 -2.759 1.00 96.50 94 TYR A CA 1
ATOM 724 C C . TYR A 1 94 ? -5.755 -7.258 -4.194 1.00 96.50 94 TYR A C 1
ATOM 726 O O . TYR A 1 94 ? -4.984 -7.402 -5.143 1.00 96.50 94 TYR A O 1
ATOM 734 N N . CYS A 1 95 ? -7.041 -6.943 -4.376 1.00 97.12 95 CYS A N 1
ATOM 735 C CA . CYS A 1 95 ? -7.633 -6.737 -5.697 1.00 97.12 95 CYS A CA 1
ATOM 736 C C . CYS A 1 95 ? -6.898 -5.647 -6.485 1.00 97.12 95 CYS A C 1
ATOM 738 O O . CYS A 1 95 ? -6.641 -5.828 -7.673 1.00 97.12 95 CYS A O 1
ATOM 740 N N . LEU A 1 96 ? -6.501 -4.546 -5.840 1.00 94.69 96 LEU A N 1
ATOM 741 C CA . LEU A 1 96 ? -5.723 -3.495 -6.498 1.00 94.69 96 LEU A CA 1
ATOM 742 C C . LEU A 1 96 ? -4.344 -3.980 -6.950 1.00 94.69 96 LEU A C 1
ATOM 744 O O . LEU A 1 96 ? -3.932 -3.649 -8.061 1.00 94.69 96 LEU A O 1
ATOM 748 N N . LEU A 1 97 ? -3.643 -4.790 -6.150 1.00 94.44 97 LEU A N 1
ATOM 749 C CA . LEU A 1 97 ? -2.376 -5.396 -6.579 1.00 94.44 97 LEU A CA 1
ATOM 750 C C . LEU A 1 97 ? -2.571 -6.349 -7.759 1.00 94.44 97 LEU A C 1
ATOM 752 O O . LEU A 1 97 ? -1.774 -6.335 -8.694 1.00 94.44 97 LEU A O 1
ATOM 756 N N . VAL A 1 98 ? -3.640 -7.145 -7.751 1.00 95.06 98 VAL A N 1
ATOM 757 C CA . VAL A 1 98 ? -3.975 -8.037 -8.868 1.00 95.06 98 VAL A CA 1
ATOM 758 C C . VAL A 1 98 ? -4.263 -7.235 -10.139 1.00 95.06 98 VAL A C 1
ATOM 760 O O . VAL A 1 98 ? -3.733 -7.555 -11.200 1.00 95.06 98 VAL A O 1
ATOM 763 N N . ILE A 1 99 ? -5.053 -6.165 -10.041 1.00 93.94 99 ILE A N 1
ATOM 764 C CA . ILE A 1 99 ? -5.409 -5.323 -11.191 1.00 93.94 99 ILE A CA 1
ATOM 765 C C . ILE A 1 99 ? -4.197 -4.560 -11.724 1.00 93.94 99 ILE A C 1
ATOM 767 O O . ILE A 1 99 ? -4.072 -4.406 -12.933 1.00 93.94 99 ILE A O 1
ATOM 771 N N . THR A 1 100 ? -3.303 -4.081 -10.862 1.00 92.00 100 THR A N 1
ATOM 772 C CA . THR A 1 100 ? -2.143 -3.284 -11.289 1.00 92.00 100 THR A CA 1
ATOM 773 C C . THR A 1 100 ? -0.958 -4.155 -11.690 1.00 92.00 100 THR A C 1
ATOM 775 O O . THR A 1 100 ? -0.543 -4.153 -12.846 1.00 92.00 100 THR A O 1
ATOM 778 N N . LEU A 1 101 ? -0.416 -4.920 -10.745 1.00 90.50 101 LEU A N 1
ATOM 779 C CA . LEU A 1 101 ? 0.780 -5.726 -10.946 1.00 90.50 101 LEU A CA 1
ATOM 780 C C . LEU A 1 101 ? 0.454 -7.074 -11.593 1.00 90.50 101 LEU A C 1
ATOM 782 O O . LEU A 1 101 ? 1.175 -7.501 -12.491 1.00 90.50 101 LEU A O 1
ATOM 786 N N . GLY A 1 102 ? -0.621 -7.737 -11.159 1.00 90.44 102 GLY A N 1
ATOM 787 C CA . GLY A 1 102 ? -1.016 -9.056 -11.665 1.00 90.44 102 GLY A CA 1
ATOM 788 C C . GLY A 1 102 ? -1.385 -9.034 -13.148 1.00 90.44 102 GLY A C 1
ATOM 789 O O . GLY A 1 102 ? -0.840 -9.812 -13.928 1.00 90.44 102 GLY A O 1
ATOM 790 N N . SER A 1 103 ? -2.232 -8.089 -13.565 1.00 91.12 103 SER A N 1
ATOM 791 C CA . SER A 1 103 ? -2.623 -7.928 -14.973 1.00 91.12 103 SER A CA 1
ATOM 792 C C . SER A 1 103 ? -1.408 -7.732 -15.885 1.00 91.12 103 SER A C 1
ATOM 794 O O . SER A 1 103 ? -1.290 -8.378 -16.932 1.00 91.12 103 SER A O 1
ATOM 796 N N . TYR A 1 104 ? -0.452 -6.907 -15.454 1.00 87.62 104 TYR A N 1
ATOM 797 C CA . TYR A 1 104 ? 0.792 -6.686 -16.171 1.00 87.62 104 TYR A CA 1
ATOM 798 C C . TYR A 1 104 ? 1.672 -7.939 -16.177 1.00 87.62 104 TYR A C 1
ATOM 800 O O . TYR A 1 104 ? 2.209 -8.307 -17.223 1.00 87.62 104 TYR A O 1
ATOM 808 N N . ALA A 1 105 ? 1.776 -8.625 -15.036 1.00 88.38 105 ALA A N 1
ATOM 809 C CA . ALA A 1 105 ? 2.534 -9.861 -14.900 1.00 88.38 105 ALA A CA 1
ATOM 810 C C . ALA A 1 105 ? 2.065 -10.938 -15.871 1.00 88.38 105 ALA A C 1
ATOM 812 O O . ALA A 1 105 ? 2.889 -11.547 -16.549 1.00 88.38 105 ALA A O 1
ATOM 813 N N . TRP A 1 106 ? 0.753 -11.132 -15.980 1.00 88.88 106 TRP A N 1
ATOM 814 C CA . TRP A 1 106 ? 0.173 -12.122 -16.879 1.00 88.88 106 TRP A CA 1
ATOM 815 C C . TRP A 1 106 ? 0.279 -11.727 -18.353 1.00 88.88 106 TRP A C 1
ATOM 817 O O . TRP A 1 106 ? 0.380 -12.603 -19.204 1.00 88.88 106 TRP A O 1
ATOM 827 N N . THR A 1 107 ? 0.298 -10.428 -18.665 1.00 85.31 107 THR A N 1
ATOM 828 C CA . THR A 1 107 ? 0.323 -9.951 -20.060 1.00 85.31 107 THR A CA 1
ATOM 829 C C . THR A 1 107 ? 1.740 -9.830 -20.631 1.00 85.31 107 THR A C 1
ATOM 831 O O . THR A 1 107 ? 1.972 -10.140 -21.797 1.00 85.31 107 THR A O 1
ATOM 834 N N . ARG A 1 108 ? 2.696 -9.320 -19.845 1.00 82.19 108 ARG A N 1
ATOM 835 C CA . ARG A 1 108 ? 4.059 -8.983 -20.308 1.00 82.19 108 ARG A CA 1
ATOM 836 C C . ARG A 1 108 ? 5.164 -9.744 -19.573 1.00 82.19 108 ARG A C 1
ATOM 838 O O . ARG A 1 108 ? 6.272 -9.839 -20.096 1.00 82.19 108 ARG A O 1
ATOM 845 N N . GLY A 1 109 ? 4.880 -10.284 -18.390 1.00 82.12 109 GLY A N 1
ATOM 846 C CA . GLY A 1 109 ? 5.885 -10.867 -17.503 1.00 82.12 109 GLY A CA 1
ATOM 847 C C . GLY A 1 109 ? 6.685 -9.813 -16.729 1.00 82.12 109 GLY A C 1
ATOM 848 O O . GLY A 1 109 ? 6.759 -8.646 -17.112 1.00 82.12 109 GLY A O 1
ATOM 849 N N . LEU A 1 110 ? 7.297 -10.235 -15.621 1.00 84.75 110 LEU A N 1
ATOM 850 C CA . LEU A 1 110 ? 8.215 -9.413 -14.824 1.00 84.75 110 LEU A CA 1
ATOM 851 C C . LEU A 1 110 ? 9.654 -9.851 -15.096 1.00 84.75 110 LEU A C 1
ATOM 853 O O . LEU A 1 110 ? 9.907 -11.014 -15.404 1.00 84.75 110 LEU A O 1
ATOM 857 N N . THR A 1 111 ? 10.587 -8.920 -14.946 1.00 85.25 111 THR A N 1
ATOM 858 C CA . THR A 1 111 ? 12.027 -9.187 -14.905 1.00 85.25 111 THR A CA 1
ATOM 859 C C . THR A 1 111 ? 12.593 -8.820 -13.530 1.00 85.25 111 THR A C 1
ATOM 861 O O . THR A 1 111 ? 11.900 -8.242 -12.680 1.00 85.25 111 THR A O 1
ATOM 864 N N . ASN A 1 112 ? 13.841 -9.206 -13.281 1.00 83.12 112 ASN A N 1
ATOM 865 C CA . ASN A 1 112 ? 14.551 -8.791 -12.080 1.00 83.12 112 ASN A CA 1
ATOM 866 C C . ASN A 1 112 ? 14.956 -7.315 -12.214 1.00 83.12 112 ASN A C 1
ATOM 868 O O . ASN A 1 112 ? 15.414 -6.902 -13.282 1.00 83.12 112 ASN A O 1
ATOM 872 N N . PRO A 1 113 ? 14.763 -6.507 -11.161 1.00 79.56 113 PRO A N 1
ATOM 873 C CA . PRO A 1 113 ? 15.179 -5.113 -11.186 1.00 79.56 113 PRO A CA 1
ATOM 874 C C . PRO A 1 113 ? 16.711 -5.024 -11.219 1.00 79.56 113 PRO A C 1
ATOM 876 O O . PRO A 1 113 ? 17.384 -5.834 -10.585 1.00 79.56 113 PRO A O 1
ATOM 879 N N . ILE A 1 114 ? 17.259 -4.040 -11.941 1.00 77.25 114 ILE A N 1
ATOM 880 C CA . ILE A 1 114 ? 18.704 -3.741 -11.929 1.00 77.25 114 ILE A CA 1
ATOM 881 C C . ILE A 1 114 ? 18.966 -2.693 -10.845 1.00 77.25 114 ILE A C 1
ATOM 883 O O . ILE A 1 114 ? 19.085 -1.494 -11.107 1.00 77.25 114 ILE A O 1
ATOM 887 N N . CYS A 1 115 ? 18.947 -3.198 -9.620 1.00 75.62 115 CYS A N 1
ATOM 888 C CA . CYS A 1 115 ? 19.403 -2.600 -8.377 1.00 75.62 115 CYS A CA 1
ATOM 889 C C . CYS A 1 115 ? 20.475 -3.572 -7.838 1.00 75.62 115 CYS A C 1
ATOM 891 O O . CYS A 1 115 ? 21.424 -3.085 -7.206 1.00 75.62 115 CYS A O 1
#

Secondary structure (DSSP, 8-state):
-GGGT-SSS-HHHHHHHHHHHHHHHHHHHHHHBEEETTEEEES---HHHHHHHHHIIIIIHHHHS-SHHHHHHHHTS-HHHHHHHHHHHHHHHHHHHIIIIIHHHHHH-B-----

Foldseek 3Di:
DQQVVDLLARVQQLVLLLVLLLLLLQLQCQQWPDPDLPDNQGNDNDPVSNVVSVCCNCPVSVVSHDDVVLVVSLVSHDPVSSVCNVCVSVVSSVVSSCVRNVVRCVPRNTHHGPD

Organism: Saccharomyces cerevisiae x Saccharomyces kudriavzevii (strain VIN7) (NCBI:txid1095631)

Sequence (115 aa):
MFNKTNKKFPLGTFLANVFATLLIGIFTMVQRGKKHFSTDVPIVNSLNSCHIVSALISGFCGTLSTISTFINEGYKLSFINMLIYYTVSIAISYCLLVITLGSYAWTRGLTNPIC

InterPro domains:
  IPR003691 Fluoride-specific ion channel FluC [PF02537] (4-99)
  IPR003691 Fluoride-specific ion channel FluC [PTHR28259] (2-109)

Radius of gyration: 17.01 Å; chains: 1; bounding box: 39×26×46 Å